Protein AF-X1V1H4-F1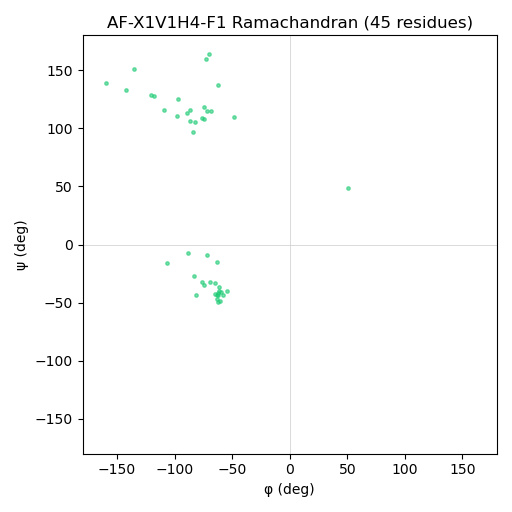 (afdb_monomer)

Secondary structure (DSSP, 8-state):
-----------HHHHHHHHHTT-HHHHHHHHH-------TTS-----

pLDDT: mean 83.78, std 14.51, range [40.75, 95.31]

Organism: NCBI:txid412755

Solvent-accessible surface area (backbone atoms only — not comparable to full-atom values): 3409 Å² total; per-residue (Å²): 133,84,80,86,75,88,85,84,86,72,55,73,71,56,48,52,49,45,58,75,68,59,39,74,68,54,56,50,46,72,74,72,52,77,88,88,78,80,71,85,89,56,83,78,83,86,128

Structure (mmCIF, N/CA/C/O backbone):
data_AF-X1V1H4-F1
#
_entry.id   AF-X1V1H4-F1
#
loop_
_atom_site.group_PDB
_atom_site.id
_atom_site.type_symbol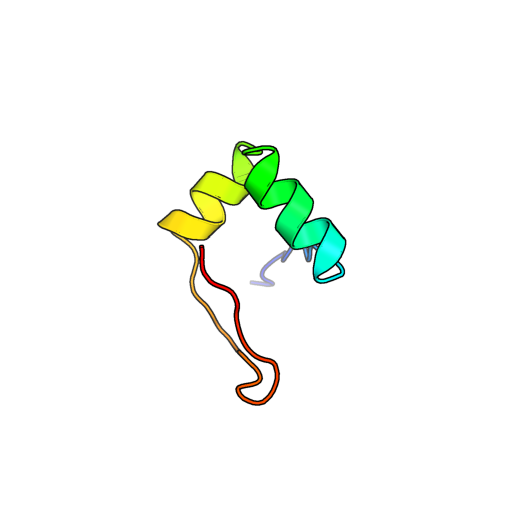
_atom_site.label_atom_id
_atom_site.label_alt_id
_atom_site.label_comp_id
_atom_site.label_asym_id
_atom_site.label_entity_id
_atom_site.label_seq_id
_atom_site.pdbx_PDB_ins_code
_atom_site.Cartn_x
_atom_site.Cartn_y
_atom_site.Cartn_z
_atom_site.occupancy
_atom_site.B_iso_or_equiv
_atom_site.auth_seq_id
_atom_site.auth_comp_id
_atom_site.auth_asym_id
_atom_site.auth_atom_id
_atom_site.pdbx_PDB_model_num
ATOM 1 N N . SER A 1 1 ? 21.722 -8.553 -13.334 1.00 58.41 1 SER A N 1
ATOM 2 C CA . SER A 1 1 ? 21.244 -7.191 -13.052 1.00 58.41 1 SER A CA 1
ATOM 3 C C . SER A 1 1 ? 20.281 -7.331 -11.908 1.00 58.41 1 SER A C 1
ATOM 5 O O . SER A 1 1 ? 19.169 -7.803 -12.116 1.00 58.41 1 SER A O 1
ATOM 7 N N . ASP A 1 2 ? 20.767 -7.069 -10.705 1.00 75.44 2 ASP A N 1
ATOM 8 C CA . ASP A 1 2 ? 19.973 -7.241 -9.498 1.00 75.44 2 ASP A CA 1
ATOM 9 C C . ASP A 1 2 ? 18.976 -6.081 -9.458 1.00 75.44 2 ASP A C 1
ATOM 11 O O . ASP A 1 2 ? 19.371 -4.919 -9.531 1.00 75.44 2 ASP A O 1
ATOM 15 N N . LEU A 1 3 ? 17.679 -6.395 -9.492 1.00 77.62 3 LEU A N 1
ATOM 16 C CA . LEU A 1 3 ? 16.635 -5.394 -9.305 1.00 77.62 3 LEU A CA 1
ATOM 17 C C . LEU A 1 3 ? 16.705 -4.934 -7.851 1.00 77.62 3 LEU A C 1
ATOM 19 O O . LEU A 1 3 ? 16.464 -5.723 -6.939 1.00 77.62 3 LEU A O 1
ATOM 23 N N . GLU A 1 4 ? 17.046 -3.669 -7.647 1.00 84.00 4 GLU A N 1
ATOM 24 C CA . GLU A 1 4 ? 16.943 -3.025 -6.345 1.00 84.00 4 GLU A CA 1
ATOM 25 C C . GLU A 1 4 ? 15.459 -2.721 -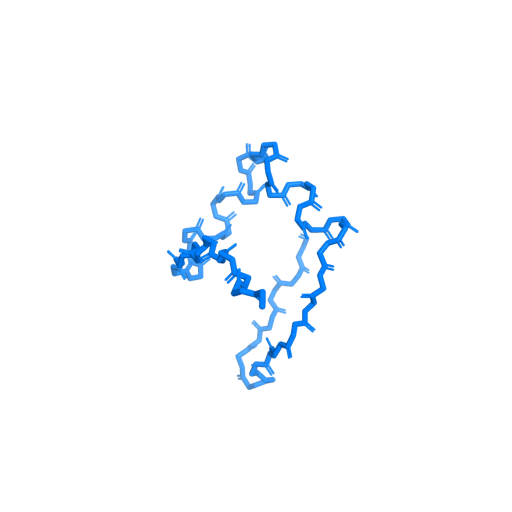6.102 1.00 84.00 4 GLU A C 1
ATOM 27 O O . GLU A 1 4 ? 14.850 -1.924 -6.816 1.00 84.00 4 GLU A O 1
ATOM 32 N N . ILE A 1 5 ? 14.847 -3.461 -5.175 1.00 84.00 5 ILE A N 1
ATOM 33 C CA . ILE A 1 5 ? 13.428 -3.335 -4.830 1.00 84.00 5 ILE A CA 1
ATOM 34 C C . ILE A 1 5 ? 13.335 -2.709 -3.443 1.00 84.00 5 ILE A C 1
ATOM 36 O O . ILE A 1 5 ? 13.709 -3.341 -2.453 1.00 84.00 5 ILE A O 1
ATOM 40 N N . ASP A 1 6 ? 12.754 -1.515 -3.372 1.00 86.19 6 ASP A N 1
ATOM 41 C CA . ASP A 1 6 ? 12.353 -0.904 -2.108 1.00 86.19 6 ASP A CA 1
ATOM 42 C C . ASP A 1 6 ? 10.997 -1.465 -1.665 1.00 86.19 6 ASP A C 1
ATOM 44 O O . ASP A 1 6 ? 9.943 -1.140 -2.216 1.00 86.19 6 ASP A O 1
ATOM 48 N N . ALA A 1 7 ? 11.020 -2.345 -0.662 1.00 86.94 7 ALA A N 1
ATOM 49 C CA . ALA A 1 7 ? 9.814 -2.949 -0.110 1.00 86.94 7 ALA A CA 1
ATOM 50 C C . ALA A 1 7 ? 9.194 -2.062 0.982 1.00 86.94 7 ALA A C 1
ATOM 52 O O . ALA A 1 7 ? 9.770 -1.876 2.055 1.00 86.94 7 ALA A O 1
ATOM 53 N N . MET A 1 8 ? 7.980 -1.573 0.729 1.00 88.94 8 MET A N 1
ATOM 54 C CA . MET A 1 8 ? 7.150 -0.884 1.718 1.00 88.94 8 MET A CA 1
ATOM 55 C C . MET A 1 8 ? 6.150 -1.872 2.331 1.00 88.94 8 MET A C 1
ATOM 57 O O . MET A 1 8 ? 5.396 -2.519 1.604 1.00 88.94 8 MET A O 1
ATOM 61 N N . VAL A 1 9 ? 6.132 -1.995 3.660 1.00 91.81 9 VAL A N 1
ATOM 62 C CA . VAL A 1 9 ? 5.267 -2.943 4.382 1.00 91.81 9 VAL A CA 1
ATOM 63 C C . VAL A 1 9 ? 4.358 -2.181 5.336 1.00 91.81 9 VAL A C 1
ATOM 65 O O . VAL A 1 9 ? 4.836 -1.381 6.138 1.00 91.81 9 VAL A O 1
ATOM 68 N N . TYR A 1 10 ? 3.059 -2.460 5.256 1.00 91.19 10 TYR A N 1
ATOM 69 C CA . TYR A 1 10 ? 2.021 -1.814 6.054 1.00 91.19 10 TYR A CA 1
ATOM 70 C C . TYR A 1 10 ? 1.049 -2.855 6.603 1.00 91.19 10 TYR A C 1
ATOM 72 O O . TYR A 1 10 ? 0.803 -3.888 5.973 1.00 91.19 10 TYR A O 1
ATOM 80 N N . THR A 1 11 ? 0.461 -2.565 7.758 1.00 94.25 11 THR A N 1
ATOM 81 C CA . THR A 1 11 ? -0.781 -3.216 8.185 1.00 94.25 11 THR A CA 1
ATOM 82 C C . THR A 1 11 ? -1.954 -2.747 7.320 1.00 94.25 11 THR A C 1
ATOM 84 O O . THR A 1 11 ? -1.878 -1.718 6.645 1.00 94.25 11 THR A O 1
ATOM 87 N N . GLU A 1 12 ? -3.067 -3.482 7.354 1.00 91.06 12 GLU A N 1
ATOM 88 C CA . GLU A 1 12 ? -4.280 -3.101 6.621 1.00 91.06 12 GLU A CA 1
ATOM 89 C C . GLU A 1 12 ? -4.781 -1.705 7.029 1.00 91.06 12 GLU A C 1
ATOM 91 O O . GLU A 1 12 ? -5.068 -0.879 6.167 1.00 91.06 12 GLU A O 1
ATOM 96 N N . GLU A 1 13 ? -4.8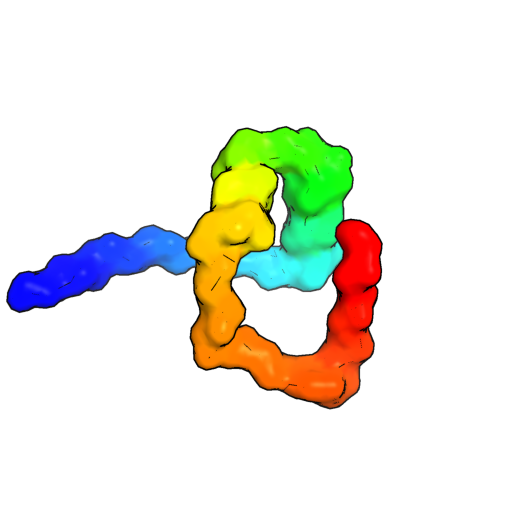00 -1.394 8.327 1.00 94.31 13 GLU A N 1
ATOM 97 C CA . GLU A 1 13 ? -5.241 -0.089 8.838 1.00 94.31 13 GLU A CA 1
ATOM 98 C C . GLU A 1 13 ? -4.346 1.066 8.362 1.00 94.31 13 GLU A C 1
ATOM 100 O O . GLU A 1 13 ? -4.842 2.116 7.946 1.00 94.31 13 GLU A O 1
ATOM 105 N N . GLU A 1 14 ? -3.024 0.879 8.382 1.00 94.56 14 GLU A N 1
ATOM 106 C CA . GLU A 1 14 ? -2.068 1.880 7.897 1.00 94.56 14 GLU A CA 1
ATOM 107 C C . GLU A 1 14 ? -2.212 2.110 6.395 1.00 94.56 14 GLU A C 1
ATOM 109 O O . GLU A 1 14 ? -2.202 3.257 5.944 1.00 94.56 14 GLU A O 1
ATOM 114 N N . PHE A 1 15 ? -2.384 1.033 5.627 1.00 92.44 15 PHE A N 1
ATOM 115 C CA . PHE A 1 15 ? -2.573 1.118 4.186 1.00 92.44 15 PHE A CA 1
ATOM 116 C C . PHE A 1 15 ? -3.858 1.877 3.841 1.00 92.44 15 PHE A C 1
ATOM 118 O O . PHE A 1 15 ? -3.823 2.825 3.058 1.00 92.44 15 PHE A O 1
ATOM 125 N N . GLN A 1 16 ? -4.972 1.552 4.504 1.00 92.19 16 GLN A N 1
ATOM 126 C CA . GLN A 1 16 ? -6.244 2.259 4.331 1.00 92.19 16 GLN A CA 1
ATOM 127 C C . GLN A 1 16 ? -6.131 3.744 4.689 1.00 92.19 16 GLN A C 1
ATOM 129 O O . GLN A 1 16 ? -6.644 4.602 3.970 1.00 92.19 16 GLN A O 1
ATOM 134 N N . LYS A 1 17 ? -5.405 4.080 5.760 1.00 95.00 17 LYS A N 1
ATOM 135 C CA . LYS A 1 17 ? -5.146 5.476 6.127 1.00 95.00 17 LYS A CA 1
ATOM 136 C C . LYS A 1 17 ? -4.350 6.214 5.048 1.00 95.00 17 LYS A C 1
ATOM 138 O O . LY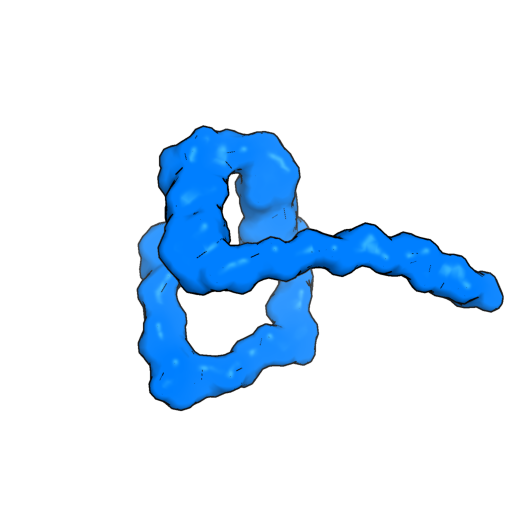S A 1 17 ? -4.679 7.351 4.727 1.00 95.00 17 LYS A O 1
ATOM 143 N N . ILE A 1 18 ? -3.334 5.580 4.465 1.00 93.75 18 ILE A N 1
ATOM 144 C CA . ILE A 1 18 ? -2.531 6.160 3.378 1.00 93.75 18 ILE A CA 1
ATOM 145 C C . ILE A 1 18 ? -3.397 6.451 2.142 1.00 93.75 18 ILE A C 1
ATOM 147 O O . ILE A 1 18 ? -3.239 7.513 1.534 1.00 93.75 18 ILE A O 1
ATOM 151 N N . ILE A 1 19 ? -4.329 5.550 1.807 1.00 93.06 19 ILE A N 1
ATOM 152 C CA . ILE A 1 19 ? -5.307 5.750 0.726 1.00 93.06 19 ILE A CA 1
ATOM 153 C C . ILE A 1 19 ? -6.212 6.948 1.037 1.00 93.06 19 ILE A C 1
ATOM 155 O O . ILE A 1 19 ? -6.344 7.849 0.210 1.00 93.06 19 ILE A O 1
ATOM 159 N N . GLN A 1 20 ? -6.788 7.005 2.242 1.00 94.50 20 GLN A N 1
ATOM 160 C CA . GLN A 1 20 ? -7.665 8.106 2.669 1.00 94.50 20 GLN A CA 1
ATOM 161 C C . GLN A 1 20 ? -6.951 9.463 2.681 1.00 94.50 20 GLN A C 1
ATOM 163 O O . GLN A 1 20 ? -7.542 10.480 2.325 1.00 94.50 20 GLN A O 1
ATOM 168 N N . GLU A 1 21 ? -5.675 9.483 3.067 1.00 95.31 21 GLU A N 1
ATOM 169 C CA . GLU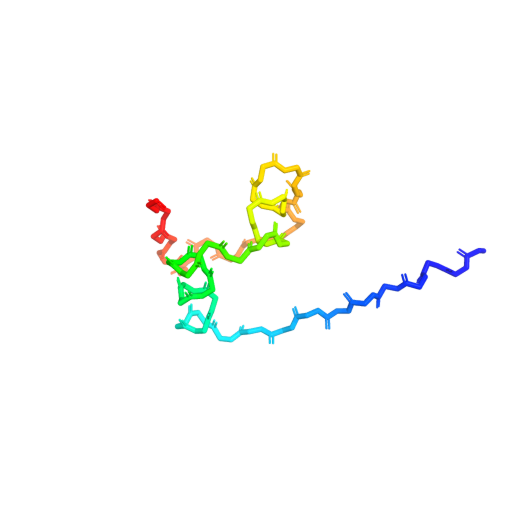 A 1 21 ? -4.818 10.671 3.035 1.00 95.31 21 GLU A CA 1
ATOM 170 C C . GLU A 1 21 ? -4.415 11.092 1.613 1.00 95.31 21 GLU A C 1
ATOM 172 O O . GLU A 1 21 ? -3.831 12.165 1.455 1.00 95.31 21 GLU A O 1
ATOM 177 N N . ARG A 1 22 ? -4.712 10.278 0.588 1.00 92.12 22 ARG A N 1
ATOM 178 C CA . ARG A 1 22 ? -4.378 10.533 -0.822 1.00 92.12 22 ARG A CA 1
ATOM 179 C C . ARG A 1 22 ? -2.906 10.896 -1.018 1.00 92.12 22 ARG A C 1
ATOM 181 O O . ARG A 1 22 ? -2.562 11.897 -1.647 1.00 92.12 22 ARG A O 1
ATOM 188 N N . ARG A 1 23 ? -2.003 10.102 -0.429 1.00 90.50 23 ARG A N 1
ATOM 189 C CA . ARG A 1 23 ? -0.562 10.345 -0.591 1.00 90.50 23 ARG A CA 1
ATOM 190 C C . ARG A 1 23 ? -0.1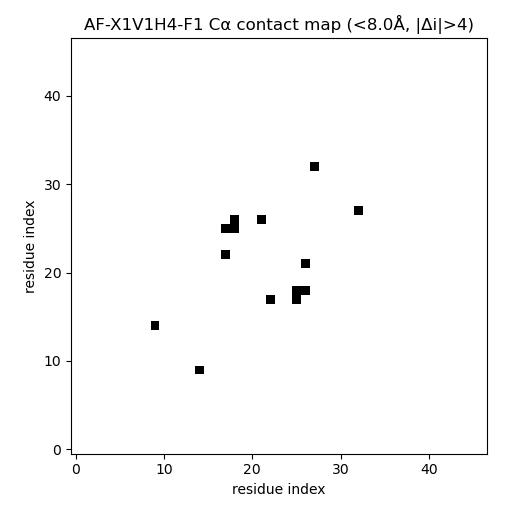67 10.203 -2.073 1.00 90.50 23 ARG A C 1
ATOM 192 O O . ARG A 1 23 ? -0.566 9.226 -2.698 1.00 90.50 23 ARG A O 1
ATOM 199 N N . PRO A 1 24 ? 0.680 11.084 -2.632 1.00 90.38 24 PRO A N 1
ATOM 200 C CA . PRO A 1 24 ? 0.963 11.075 -4.072 1.00 90.38 24 PRO A CA 1
ATOM 201 C C . PRO A 1 24 ? 1.437 9.720 -4.620 1.00 90.38 24 PRO A C 1
ATOM 203 O O . PRO A 1 24 ? 1.003 9.291 -5.682 1.00 90.38 24 PRO A O 1
ATOM 206 N N . PHE A 1 25 ? 2.286 9.008 -3.869 1.00 90.25 25 PHE A N 1
ATOM 207 C CA . PHE A 1 25 ? 2.789 7.705 -4.307 1.00 90.25 25 PHE A CA 1
ATOM 208 C C . PHE A 1 25 ? 1.708 6.614 -4.306 1.00 90.25 25 PHE A C 1
ATOM 210 O O . PHE A 1 25 ? 1.782 5.703 -5.126 1.00 90.25 25 PHE A O 1
ATOM 217 N N . ILE A 1 26 ? 0.730 6.671 -3.385 1.00 91.88 26 ILE A N 1
ATOM 218 C CA . ILE A 1 26 ? -0.299 5.630 -3.310 1.00 91.88 26 ILE A CA 1
ATOM 219 C C . ILE A 1 26 ? -1.301 5.785 -4.446 1.00 91.88 26 ILE A C 1
ATOM 221 O O . ILE A 1 26 ? -1.747 4.782 -4.985 1.00 91.88 26 ILE A O 1
ATOM 225 N N . GLU A 1 27 ? -1.602 7.019 -4.857 1.00 92.62 27 GLU A N 1
ATOM 226 C CA . GLU A 1 27 ? -2.464 7.266 -6.016 1.00 92.62 27 GLU A CA 1
ATOM 227 C C . GLU A 1 27 ? -1.854 6.649 -7.277 1.00 92.62 27 GLU A C 1
ATOM 229 O O . GLU A 1 27 ? -2.513 5.862 -7.952 1.00 92.62 27 GLU A O 1
ATOM 234 N N . GLN A 1 28 ? -0.564 6.902 -7.519 1.00 91.06 28 GLN A N 1
ATOM 235 C CA . GLN A 1 28 ? 0.148 6.295 -8.641 1.00 91.06 28 GLN A CA 1
ATOM 236 C C . GLN A 1 28 ? 0.208 4.764 -8.527 1.00 91.06 28 GLN A C 1
ATOM 238 O O . GLN A 1 28 ? -0.024 4.061 -9.505 1.00 91.06 28 GLN A O 1
ATOM 243 N N . ALA A 1 29 ? 0.485 4.222 -7.337 1.00 90.62 29 ALA A N 1
ATOM 244 C CA . ALA A 1 29 ? 0.549 2.776 -7.134 1.00 90.62 29 ALA A CA 1
ATOM 245 C C . ALA A 1 29 ? -0.807 2.081 -7.345 1.00 90.62 29 ALA A C 1
ATOM 247 O O . ALA A 1 29 ? -0.835 0.945 -7.810 1.00 90.62 29 ALA A O 1
ATOM 248 N N . LEU A 1 30 ? -1.922 2.737 -7.017 1.00 90.44 30 LEU A N 1
ATOM 249 C CA . LEU A 1 30 ? -3.266 2.204 -7.247 1.00 90.44 30 LEU A CA 1
ATOM 250 C C . LEU A 1 30 ? -3.689 2.289 -8.719 1.00 90.44 30 LEU A C 1
ATOM 252 O O . LEU A 1 30 ? -4.426 1.422 -9.180 1.00 90.44 30 LEU A O 1
ATOM 256 N N . GLU A 1 31 ? -3.238 3.312 -9.447 1.00 92.50 31 GLU A N 1
ATOM 257 C CA . GLU A 1 31 ? -3.563 3.502 -10.865 1.00 92.50 31 GLU A CA 1
ATOM 258 C C . GLU A 1 31 ? -2.684 2.645 -11.792 1.00 92.50 31 GLU A C 1
ATOM 260 O O . GLU A 1 31 ? -3.185 2.026 -12.731 1.00 92.50 31 GLU A O 1
ATOM 265 N N . GLU A 1 32 ? -1.378 2.585 -11.524 1.00 94.25 32 GLU A N 1
ATOM 266 C CA . GLU A 1 32 ? -0.377 1.976 -12.412 1.00 94.25 32 GLU A CA 1
ATOM 267 C C . GLU A 1 32 ? 0.157 0.629 -11.900 1.00 94.25 32 GLU A C 1
ATOM 269 O O . GLU A 1 32 ? 0.798 -0.119 -12.644 1.00 94.25 32 GLU A O 1
ATOM 274 N N . GLY A 1 33 ? -0.057 0.319 -10.619 1.00 90.25 33 GLY A N 1
ATOM 275 C CA . GLY A 1 33 ? 0.511 -0.861 -9.975 1.00 90.25 33 GLY A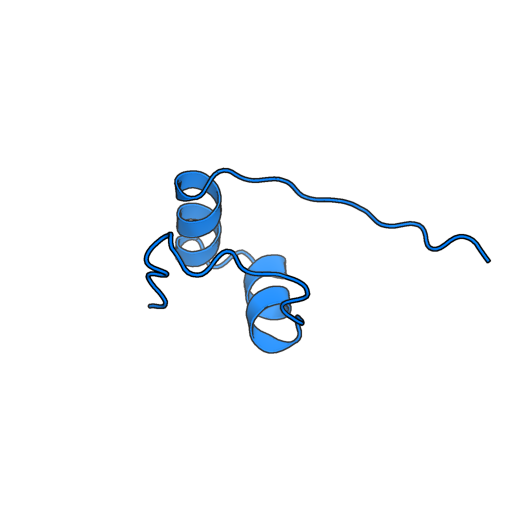 CA 1
ATOM 276 C C . GLY A 1 33 ? -0.133 -2.177 -10.409 1.00 90.25 33 GLY A C 1
ATOM 277 O O . GLY A 1 33 ? -1.257 -2.242 -10.902 1.00 90.25 33 GLY A O 1
ATOM 278 N N . ILE A 1 34 ? 0.600 -3.271 -10.186 1.00 92.56 34 ILE A N 1
ATOM 279 C CA . ILE A 1 34 ? 0.157 -4.631 -10.507 1.00 92.56 34 ILE A CA 1
ATOM 280 C C . ILE A 1 34 ? 0.069 -5.443 -9.218 1.00 92.56 34 ILE A C 1
ATOM 282 O O . ILE A 1 34 ? 1.038 -5.554 -8.464 1.00 92.56 34 ILE A O 1
ATOM 286 N N . VAL A 1 35 ? -1.083 -6.075 -8.993 1.00 90.12 35 VAL A N 1
ATOM 287 C CA . VAL A 1 35 ? -1.250 -7.042 -7.905 1.00 90.12 35 VAL A CA 1
ATOM 288 C C . VAL A 1 35 ? -0.540 -8.338 -8.285 1.00 90.12 35 VAL A C 1
ATOM 290 O O . VAL A 1 35 ? -0.994 -9.088 -9.147 1.00 90.12 35 VAL A O 1
ATOM 293 N N . VAL A 1 36 ? 0.587 -8.607 -7.629 1.00 91.00 36 VAL A N 1
ATOM 294 C CA . VAL A 1 36 ? 1.375 -9.832 -7.850 1.00 91.00 36 VAL A CA 1
ATOM 295 C C . VAL A 1 36 ? 0.842 -11.031 -7.061 1.00 91.00 36 VAL A C 1
ATOM 297 O O . VAL A 1 36 ? 1.026 -12.175 -7.473 1.00 91.00 36 VAL A O 1
ATOM 300 N N . TYR A 1 37 ? 0.181 -10.783 -5.927 1.00 90.25 37 TYR A N 1
ATOM 301 C CA . TYR A 1 37 ? -0.399 -11.809 -5.065 1.00 90.25 37 TYR A CA 1
ATOM 302 C C . TYR A 1 37 ? -1.476 -11.211 -4.153 1.00 90.25 37 TYR A C 1
ATOM 304 O O . TYR A 1 37 ? -1.279 -10.146 -3.575 1.00 90.25 37 TYR A O 1
ATOM 312 N N . GLU A 1 38 ? -2.578 -11.937 -3.971 1.00 86.69 38 GLU A N 1
ATOM 313 C CA . GLU A 1 38 ? -3.641 -11.598 -3.024 1.00 86.69 38 GLU A CA 1
ATOM 314 C C . GLU A 1 38 ? -4.183 -12.877 -2.371 1.00 86.69 38 GLU A C 1
ATOM 316 O O . GLU A 1 38 ? -4.496 -13.865 -3.046 1.00 86.69 38 GLU A O 1
ATOM 321 N N . LYS A 1 39 ? -4.322 -12.865 -1.041 1.00 87.00 39 LYS A N 1
ATOM 322 C CA . LYS A 1 39 ? -4.952 -13.961 -0.299 1.00 87.00 39 LYS A CA 1
ATOM 323 C C . LYS A 1 39 ? -6.470 -13.741 -0.249 1.00 87.00 39 LYS A C 1
ATOM 325 O O . LYS A 1 39 ? -6.950 -12.914 0.518 1.00 87.00 39 LYS A O 1
ATOM 330 N N . ARG A 1 40 ? -7.214 -14.535 -1.027 1.00 72.94 40 ARG A N 1
ATOM 331 C CA . ARG A 1 40 ? -8.666 -14.384 -1.280 1.00 72.94 40 ARG A CA 1
ATOM 332 C C . ARG A 1 40 ? -9.595 -14.536 -0.063 1.00 72.94 40 ARG A C 1
ATOM 334 O O . ARG A 1 40 ? -10.755 -14.152 -0.151 1.00 72.94 40 ARG A O 1
ATOM 341 N N . ASP A 1 41 ? -9.111 -15.077 1.054 1.00 69.50 41 ASP A N 1
ATOM 342 C CA . ASP A 1 41 ? -9.951 -15.369 2.232 1.00 69.50 41 ASP A CA 1
ATOM 343 C C . ASP A 1 41 ? -10.081 -14.194 3.217 1.00 69.50 41 ASP A C 1
ATOM 345 O O . ASP A 1 41 ? -10.876 -14.239 4.156 1.00 69.50 41 ASP A O 1
ATOM 349 N N . THR A 1 42 ? -9.325 -13.122 2.997 1.00 57.25 42 THR A N 1
ATOM 350 C CA . THR A 1 42 ? -9.467 -11.845 3.704 1.00 57.25 42 THR A CA 1
ATOM 351 C C . THR A 1 42 ? -10.291 -10.931 2.807 1.00 57.25 42 THR 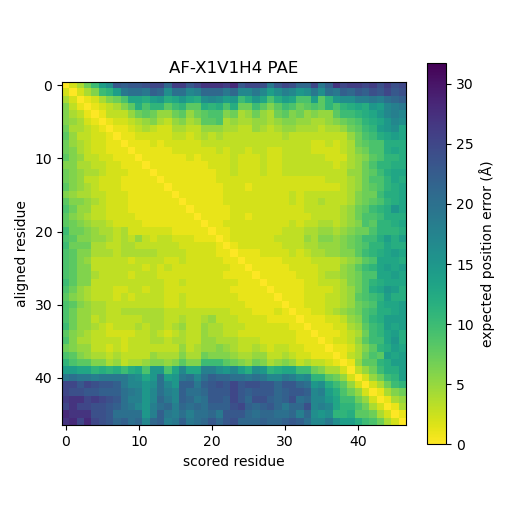A C 1
ATOM 353 O O . THR A 1 42 ? -9.844 -10.577 1.722 1.00 57.25 42 THR A O 1
ATOM 356 N N . LYS A 1 43 ? -11.533 -10.625 3.212 1.00 50.66 43 LYS A N 1
ATOM 357 C CA . LYS A 1 43 ? -12.447 -9.732 2.482 1.00 50.66 43 LYS A CA 1
ATOM 358 C C . LYS A 1 43 ? -11.717 -8.446 2.091 1.00 50.66 43 LYS A C 1
ATOM 360 O O . LYS A 1 43 ? -11.453 -7.619 2.952 1.00 50.66 43 LYS A O 1
ATOM 365 N N . CYS A 1 44 ? -11.454 -8.266 0.804 1.00 52.12 44 CYS A N 1
ATOM 366 C CA . CYS A 1 44 ? -10.940 -7.009 0.290 1.00 52.12 44 CYS A CA 1
ATOM 367 C C . CYS A 1 44 ? -12.076 -5.975 0.330 1.00 52.12 44 CYS A C 1
ATOM 369 O O . CYS A 1 44 ? -13.099 -6.140 -0.342 1.00 52.12 44 CYS A O 1
ATOM 371 N N . ILE A 1 45 ? -11.930 -4.936 1.153 1.00 54.06 45 ILE A N 1
ATOM 372 C CA . ILE A 1 45 ? -12.687 -3.698 0.985 1.00 54.06 45 ILE A CA 1
ATOM 373 C C . ILE A 1 45 ? -11.907 -2.879 -0.045 1.00 54.06 45 ILE A C 1
ATOM 375 O O . ILE A 1 45 ? -10.929 -2.217 0.288 1.00 54.06 45 ILE A O 1
ATOM 379 N N . MET A 1 46 ? -12.334 -2.957 -1.304 1.00 50.91 46 MET A N 1
ATOM 380 C CA . MET A 1 46 ? -12.009 -1.934 -2.293 1.00 50.91 46 MET A CA 1
ATOM 381 C C . MET A 1 46 ? -13.114 -0.875 -2.226 1.00 50.91 46 MET A C 1
ATOM 383 O O . MET A 1 46 ? -14.266 -1.185 -2.542 1.00 50.91 46 MET A O 1
ATOM 387 N N . VAL A 1 47 ? -12.773 0.336 -1.776 1.00 40.75 47 VAL A N 1
ATOM 388 C CA . VAL A 1 47 ? -13.590 1.553 -1.944 1.00 40.75 47 VAL A CA 1
ATOM 389 C C . VAL A 1 47 ? -12.784 2.571 -2.722 1.00 40.75 47 VAL A C 1
ATOM 391 O O . VAL A 1 47 ? -11.596 2.736 -2.368 1.00 40.75 47 VAL A O 1
#

Mean predicted aligned error: 7.24 Å

Radius of gyration: 12.43 Å; Cα contacts (8 Å, |Δi|>4): 7; chains: 1; bounding box: 35×26×22 Å

Foldseek 3Di:
DDDDDDDDDDDPVVLVVCVVVPDVVVVCCVVPNDDPDDDPVPDDPDD

Sequence (47 aa):
SDLEIDAMVYTEEEFQKIIQERRPFIEQALEEGIVVYEKRDTKCIMV